Protein AF-A0A1E4CRI1-F1 (afdb_monomer_lite)

Secondary structure (DSSP, 8-state):
-PPP---------TT-B-SSSBBTTSSBPTT----TTS-HHHHHHHHHHHHHT---B----EEE-TT-SSS-EE-SEEEE-SSSTTEEEEEEEE-TTHHHHHTSTT-HHHHHHHHHHTT--EEEEETTEEEEEEEEEEEE--

Foldseek 3Di:
DDDDDDPDPPDQDAQDDPPQQHGPVRHGHPPPPDDPPPPLLVVQQVVVCVVPVFDKAQPWWWWAAPPQLDPTDTARTWTADPPDPQETEGEHEDERCNVVVCPDPPNSNVVRQVVLCVQGWIWTDDPNDIHTYNHYHYHYRD

Radius of gyration: 20.91 Å; chains: 1; bounding box: 72×28×52 Å

pLDDT: mean 85.27, std 17.43, range [38.19, 98.56]

Structure (mmCIF, N/CA/C/O backbone):
data_AF-A0A1E4CRI1-F1
#
_entry.id   AF-A0A1E4CRI1-F1
#
loop_
_atom_site.group_PDB
_atom_site.id
_atom_site.type_symbol
_atom_site.label_atom_id
_atom_site.label_alt_id
_atom_site.label_comp_id
_atom_site.label_asym_id
_atom_site.label_entity_id
_atom_s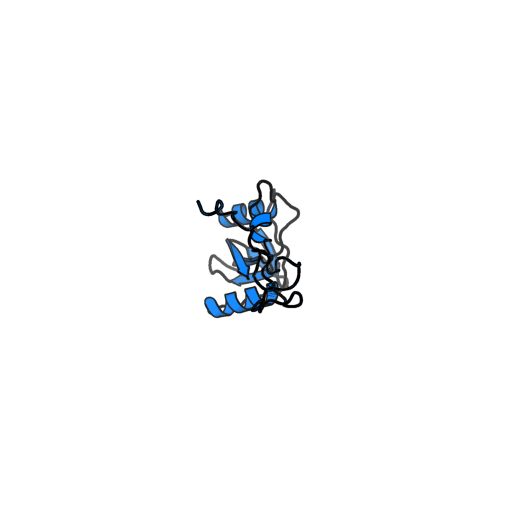ite.label_seq_id
_atom_site.pdbx_PDB_ins_code
_atom_site.Cartn_x
_atom_site.Cartn_y
_atom_site.Cartn_z
_atom_site.occupancy
_atom_site.B_iso_or_equiv
_atom_site.auth_seq_id
_atom_site.auth_comp_id
_atom_site.auth_asym_id
_atom_site.auth_atom_id
_atom_site.pdbx_PDB_model_num
ATOM 1 N N . MET A 1 1 ? 52.768 -3.542 -38.669 1.00 41.81 1 MET A N 1
ATOM 2 C CA . MET A 1 1 ? 52.041 -3.251 -37.418 1.00 41.81 1 MET A CA 1
ATOM 3 C C . MET A 1 1 ? 50.646 -2.775 -37.799 1.00 41.81 1 MET A C 1
ATOM 5 O O . MET A 1 1 ? 50.579 -1.809 -38.551 1.00 41.81 1 ME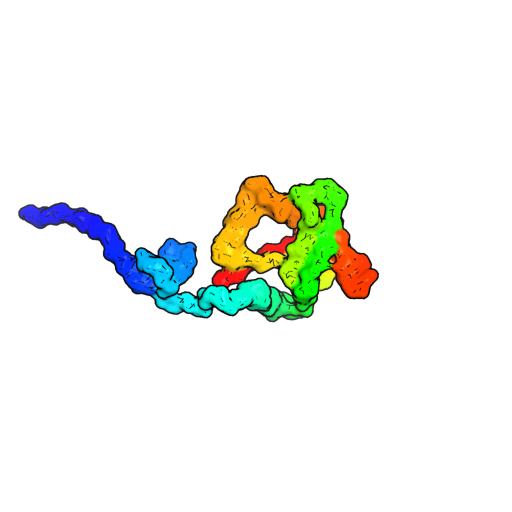T A O 1
ATOM 9 N N . PRO A 1 2 ? 49.569 -3.471 -37.404 1.00 40.41 2 PRO A N 1
ATOM 10 C CA . PRO A 1 2 ? 48.205 -2.955 -37.541 1.00 40.41 2 PRO A CA 1
ATOM 11 C C . PRO A 1 2 ? 47.953 -1.841 -36.499 1.00 40.41 2 PRO A C 1
ATOM 13 O O . PRO A 1 2 ? 48.642 -1.825 -35.475 1.00 40.41 2 PRO A O 1
ATOM 16 N N . PRO A 1 3 ? 47.041 -0.883 -36.751 1.00 44.81 3 PRO A N 1
ATOM 17 C CA . PRO A 1 3 ? 46.736 0.183 -35.797 1.00 44.81 3 PRO A CA 1
ATOM 18 C C . PRO A 1 3 ? 45.956 -0.364 -34.584 1.00 44.81 3 PRO A C 1
ATOM 20 O O . PRO A 1 3 ? 45.333 -1.419 -34.699 1.00 44.81 3 PRO A O 1
ATOM 23 N N . PRO A 1 4 ? 46.001 0.322 -33.425 1.00 47.28 4 PRO A N 1
ATOM 24 C CA . PRO A 1 4 ? 45.361 -0.140 -32.199 1.00 47.28 4 PRO A CA 1
ATOM 25 C C . PRO A 1 4 ? 43.837 -0.064 -32.311 1.00 47.28 4 PRO A C 1
ATOM 27 O O . PRO A 1 4 ? 43.294 0.926 -32.806 1.00 47.28 4 PRO A O 1
ATOM 30 N N . ASP A 1 5 ? 43.176 -1.110 -31.815 1.00 46.62 5 ASP A N 1
ATOM 31 C CA . ASP A 1 5 ? 41.726 -1.237 -31.699 1.00 46.62 5 ASP A CA 1
ATOM 32 C C . ASP A 1 5 ? 41.146 -0.066 -30.896 1.00 46.62 5 ASP A C 1
ATOM 34 O O . ASP A 1 5 ? 41.110 -0.058 -29.664 1.00 46.62 5 ASP A O 1
ATOM 38 N N . GLY A 1 6 ? 40.688 0.956 -31.616 1.00 38.19 6 GLY A N 1
ATOM 39 C CA . GLY A 1 6 ? 39.801 1.964 -31.068 1.00 38.19 6 GLY A CA 1
ATOM 40 C C . GLY A 1 6 ? 38.478 1.288 -30.750 1.00 38.19 6 GLY A C 1
ATOM 41 O O . GLY A 1 6 ? 37.737 0.925 -31.661 1.00 38.19 6 GLY A O 1
ATOM 42 N N . HIS A 1 7 ? 38.186 1.111 -29.463 1.00 42.62 7 HIS A N 1
ATOM 43 C CA . HIS A 1 7 ? 36.845 0.791 -28.998 1.00 42.62 7 HIS A CA 1
ATOM 44 C C . HIS A 1 7 ? 35.913 1.895 -29.507 1.00 42.62 7 HIS A C 1
ATOM 46 O O . HIS A 1 7 ? 35.908 3.015 -28.995 1.00 42.62 7 HIS A O 1
ATOM 52 N N . VAL A 1 8 ? 35.198 1.603 -30.590 1.00 45.00 8 VAL A N 1
ATOM 53 C CA . VAL A 1 8 ? 34.173 2.489 -31.127 1.00 45.00 8 VAL A CA 1
ATOM 54 C C . VAL A 1 8 ? 33.088 2.531 -30.052 1.00 45.00 8 VAL A C 1
ATOM 56 O O . VAL A 1 8 ? 32.575 1.462 -29.713 1.00 45.00 8 VAL A O 1
ATOM 59 N N . PRO A 1 9 ? 32.748 3.691 -29.459 1.00 46.59 9 PRO A N 1
ATOM 60 C CA . PRO A 1 9 ? 31.568 3.754 -28.614 1.00 46.59 9 PRO A CA 1
ATOM 61 C C . PRO A 1 9 ? 30.399 3.297 -29.479 1.00 46.59 9 PRO A C 1
ATOM 63 O O . PRO A 1 9 ? 30.219 3.824 -30.580 1.00 46.59 9 PRO A O 1
ATOM 66 N N . ASP A 1 10 ? 29.687 2.268 -29.015 1.00 51.62 10 ASP A N 1
ATOM 67 C CA . ASP A 1 10 ? 28.550 1.677 -29.713 1.00 51.62 10 ASP A CA 1
ATOM 68 C C . ASP A 1 10 ? 27.688 2.802 -30.290 1.00 51.62 10 ASP A C 1
ATOM 70 O O . ASP A 1 10 ? 27.124 3.618 -29.552 1.00 51.62 10 ASP A O 1
ATOM 74 N N . ALA A 1 11 ? 27.647 2.898 -31.622 1.00 51.28 11 ALA A N 1
ATOM 75 C CA . ALA A 1 11 ? 26.841 3.906 -32.287 1.00 51.28 11 ALA A CA 1
ATOM 76 C C . ALA A 1 11 ? 25.395 3.765 -31.781 1.00 51.28 11 ALA A C 1
ATOM 78 O O . ALA A 1 11 ? 24.938 2.631 -31.613 1.00 51.28 11 ALA A O 1
ATOM 79 N N . PRO A 1 12 ? 24.670 4.873 -31.529 1.00 54.28 12 PRO A N 1
ATOM 80 C CA . PRO A 1 12 ? 23.330 4.828 -30.955 1.00 54.28 12 PRO A CA 1
ATOM 81 C C . PRO A 1 12 ? 22.440 3.904 -31.786 1.00 54.28 12 PRO A C 1
ATOM 83 O O . PRO A 1 12 ? 22.045 4.252 -32.903 1.00 54.28 12 PRO A O 1
ATOM 86 N N . ARG A 1 13 ? 22.181 2.701 -31.254 1.00 58.34 13 ARG A N 1
ATOM 87 C CA . ARG A 1 13 ? 21.393 1.671 -31.929 1.00 58.34 13 ARG A CA 1
ATOM 88 C C . ARG A 1 13 ? 19.930 2.113 -31.868 1.00 58.34 13 ARG A C 1
ATOM 90 O O . ARG A 1 13 ? 19.372 2.185 -30.769 1.00 58.34 13 ARG A O 1
ATOM 97 N N . PRO A 1 14 ? 19.314 2.479 -33.007 1.00 60.97 14 PRO A N 1
ATOM 98 C CA . PRO A 1 14 ? 17.918 2.891 -33.030 1.00 60.97 14 PRO A CA 1
ATOM 99 C C . PRO A 1 14 ? 17.051 1.707 -32.609 1.00 60.97 14 PRO A C 1
ATOM 101 O O . PRO A 1 14 ? 17.294 0.584 -33.049 1.00 60.97 14 PRO A O 1
ATOM 104 N N . GLY A 1 15 ? 16.056 1.953 -31.765 1.00 63.19 15 GLY A N 1
ATOM 105 C CA . GLY A 1 15 ? 15.142 0.910 -31.309 1.00 63.19 15 GLY A CA 1
ATOM 106 C C . GLY A 1 15 ? 15.670 -0.043 -30.227 1.00 63.19 15 GLY A C 1
ATOM 107 O O . GLY A 1 15 ? 14.928 -0.942 -29.853 1.00 63.19 15 GLY A O 1
ATOM 108 N N . VAL A 1 16 ? 16.895 0.121 -29.710 1.00 74.69 16 VAL A N 1
ATOM 109 C CA . VAL A 1 16 ? 17.391 -0.657 -28.556 1.00 74.69 16 VAL A CA 1
ATOM 110 C C . VAL A 1 16 ? 17.131 0.122 -27.276 1.00 74.69 16 VAL A C 1
ATOM 112 O O . VAL A 1 16 ? 17.613 1.247 -27.152 1.00 74.69 16 VAL A O 1
ATOM 115 N N . ASP A 1 17 ? 16.386 -0.477 -26.347 1.00 70.00 17 ASP A N 1
ATOM 116 C CA . ASP A 1 17 ? 16.039 0.131 -25.061 1.00 70.00 17 ASP A CA 1
ATOM 117 C C . ASP A 1 17 ? 17.294 0.453 -24.235 1.00 70.00 17 ASP A C 1
ATOM 119 O O . ASP A 1 17 ? 18.173 -0.390 -24.047 1.00 70.00 17 ASP A O 1
ATOM 123 N N . ARG A 1 18 ? 17.375 1.692 -23.744 1.00 72.12 18 ARG A N 1
ATOM 124 C CA . ARG A 1 18 ? 18.431 2.185 -22.854 1.00 72.12 18 ARG A CA 1
ATOM 125 C C . ARG A 1 18 ? 18.163 1.845 -21.376 1.00 72.12 18 ARG A C 1
ATOM 127 O O . ARG A 1 18 ? 18.955 2.219 -20.516 1.00 72.12 18 ARG A O 1
ATOM 134 N N . GLY A 1 19 ? 17.069 1.148 -21.075 1.00 58.84 19 GLY A N 1
ATOM 135 C CA . GLY A 1 19 ? 16.637 0.787 -19.722 1.00 58.84 19 GLY A CA 1
ATOM 136 C C . GLY A 1 19 ? 15.534 1.689 -19.161 1.00 58.84 19 GLY A C 1
ATOM 137 O O . GLY A 1 19 ? 15.272 1.647 -17.964 1.00 58.84 19 GLY A O 1
ATOM 138 N N . ASP A 1 20 ? 14.909 2.517 -20.002 1.00 61.41 20 ASP A N 1
ATOM 139 C CA . ASP A 1 20 ? 13.789 3.405 -19.651 1.00 61.41 20 ASP A CA 1
ATOM 140 C C . ASP A 1 20 ? 12.612 3.302 -20.643 1.00 61.41 20 ASP A C 1
ATOM 142 O O . ASP A 1 20 ? 11.745 4.179 -20.689 1.00 61.41 20 ASP A O 1
ATOM 146 N N . GLY A 1 21 ? 12.584 2.245 -21.460 1.00 62.19 21 GLY A N 1
ATOM 147 C CA . GLY A 1 21 ? 11.599 2.025 -22.519 1.00 62.19 21 GLY A CA 1
ATOM 148 C C . GLY A 1 21 ? 11.847 2.857 -23.777 1.00 62.19 21 GLY A C 1
ATOM 149 O O . GLY A 1 21 ? 11.057 2.815 -24.730 1.00 62.19 21 GLY A O 1
ATOM 150 N N . ARG A 1 22 ? 12.941 3.627 -23.816 1.00 73.12 22 ARG A N 1
ATOM 151 C CA . ARG A 1 22 ? 13.306 4.472 -24.950 1.00 73.12 22 ARG A CA 1
ATOM 152 C C . ARG A 1 22 ? 14.647 4.066 -25.535 1.00 73.12 22 ARG A C 1
ATOM 154 O O . ARG A 1 22 ? 15.568 3.634 -24.851 1.00 73.12 22 ARG A O 1
ATOM 161 N N . ASP A 1 23 ? 14.758 4.238 -26.843 1.00 77.56 23 ASP A N 1
ATOM 162 C CA . ASP A 1 23 ? 16.013 4.106 -27.545 1.00 77.56 23 ASP A CA 1
ATOM 163 C C . ASP A 1 23 ? 16.957 5.277 -27.257 1.00 77.56 23 ASP A C 1
ATOM 165 O O . ASP A 1 23 ? 16.604 6.313 -26.685 1.00 77.56 23 ASP A O 1
ATOM 169 N N . THR A 1 24 ? 18.191 5.132 -27.724 1.00 73.44 24 THR A N 1
ATOM 170 C CA . THR A 1 24 ? 19.248 6.151 -27.625 1.00 73.44 24 THR A CA 1
ATOM 171 C C . THR A 1 24 ? 18.904 7.496 -28.289 1.00 73.44 24 THR A C 1
ATOM 173 O O . THR A 1 24 ? 19.649 8.462 -28.136 1.00 73.44 24 THR A O 1
ATOM 176 N N . ARG A 1 25 ? 17.776 7.591 -29.010 1.00 70.12 25 ARG A N 1
ATOM 177 C CA . ARG A 1 25 ? 17.247 8.805 -29.651 1.00 70.12 25 ARG A CA 1
ATOM 178 C C . ARG A 1 25 ? 15.995 9.347 -28.948 1.00 70.12 25 ARG A C 1
ATOM 180 O O . ARG A 1 25 ? 15.358 10.258 -29.477 1.00 70.12 25 ARG A O 1
ATOM 187 N N . GLY A 1 26 ? 15.628 8.800 -27.789 1.00 61.94 26 GLY A N 1
ATOM 188 C CA . GLY A 1 26 ? 14.443 9.191 -27.024 1.00 61.94 26 GLY A CA 1
ATOM 189 C C . GLY A 1 26 ? 13.114 8.708 -27.619 1.00 61.94 26 GLY A C 1
ATOM 190 O O . GLY A 1 26 ? 12.046 9.092 -27.129 1.00 61.94 26 GLY A O 1
ATOM 191 N N . ARG A 1 27 ? 13.154 7.881 -28.672 1.00 72.19 27 ARG A N 1
ATOM 192 C CA . ARG A 1 27 ? 11.973 7.242 -29.274 1.00 72.19 27 ARG A CA 1
ATOM 193 C C . ARG A 1 27 ? 11.677 5.940 -28.542 1.00 72.19 27 ARG A C 1
ATOM 195 O O . ARG A 1 27 ? 12.529 5.452 -27.820 1.00 72.19 27 ARG A O 1
ATOM 202 N N . TYR A 1 28 ? 10.497 5.359 -28.722 1.00 68.00 28 TYR A N 1
ATOM 203 C CA . TYR A 1 28 ? 10.228 4.033 -28.159 1.00 68.00 28 TYR A CA 1
ATOM 204 C C . TYR A 1 28 ? 11.124 2.982 -28.806 1.00 68.00 28 TYR A C 1
ATOM 206 O O . TYR A 1 28 ? 11.291 2.975 -30.030 1.00 68.00 28 TYR A O 1
ATOM 214 N N . ALA A 1 29 ? 11.699 2.119 -27.971 1.00 75.25 29 ALA A N 1
ATOM 215 C CA . ALA A 1 29 ? 12.447 0.967 -28.440 1.00 75.25 29 ALA A CA 1
ATOM 216 C C . ALA A 1 29 ? 11.530 0.006 -29.221 1.00 75.25 29 ALA A C 1
ATOM 218 O O . ALA A 1 29 ? 10.321 -0.068 -28.989 1.00 75.25 29 ALA A O 1
ATOM 219 N N . THR A 1 30 ? 12.093 -0.720 -30.181 1.00 64.88 30 THR A N 1
ATOM 220 C CA . THR A 1 30 ? 11.340 -1.662 -31.013 1.00 64.88 30 THR A CA 1
ATOM 221 C C . THR A 1 30 ? 10.881 -2.836 -30.149 1.00 64.88 30 THR A C 1
ATOM 223 O O . THR A 1 30 ? 11.697 -3.434 -29.457 1.00 64.88 30 THR A O 1
ATOM 226 N N . GLY A 1 31 ? 9.590 -3.177 -30.192 1.00 58.69 31 GLY A N 1
ATOM 227 C CA . GLY A 1 31 ? 9.019 -4.240 -29.352 1.00 58.69 31 GLY A CA 1
ATOM 228 C C . GLY A 1 31 ? 8.536 -3.776 -27.974 1.00 58.69 31 GLY A C 1
ATOM 229 O O . GLY A 1 31 ? 8.096 -4.601 -27.186 1.00 58.69 31 GLY A O 1
ATOM 230 N N . GLN A 1 32 ? 8.564 -2.469 -27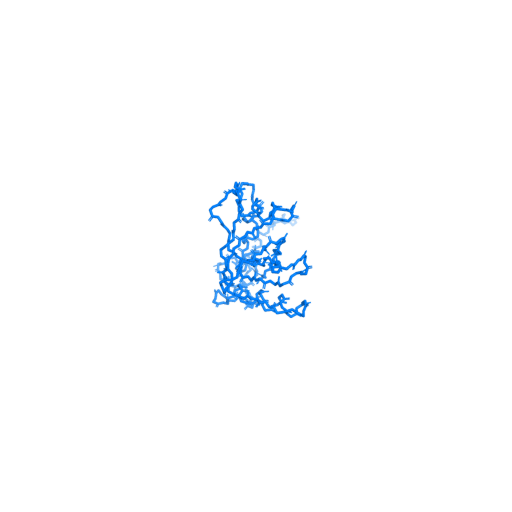.684 1.00 57.06 32 GLN A N 1
ATOM 231 C CA . GLN A 1 32 ? 7.827 -1.912 -26.547 1.00 57.06 32 GLN A CA 1
ATOM 232 C C . GLN A 1 32 ? 6.315 -2.042 -26.797 1.00 57.06 32 GLN A C 1
ATOM 234 O O . GLN A 1 32 ? 5.736 -1.308 -27.602 1.00 57.06 32 GLN A O 1
ATOM 239 N N . GLU A 1 33 ? 5.678 -2.985 -26.106 1.00 53.41 33 GLU A N 1
ATOM 240 C CA . GLU A 1 33 ? 4.220 -3.182 -26.117 1.00 53.41 33 GLU A CA 1
ATOM 241 C C . GLU A 1 33 ? 3.495 -2.099 -25.296 1.00 53.41 33 GLU A C 1
ATOM 243 O O . GLU A 1 33 ? 2.351 -1.733 -25.581 1.00 53.41 33 GLU A O 1
ATOM 248 N N . ASN A 1 34 ? 4.209 -1.495 -24.342 1.00 53.34 34 ASN A N 1
ATOM 249 C CA . ASN A 1 34 ? 3.671 -0.578 -23.347 1.00 53.34 34 ASN A CA 1
ATOM 250 C C . ASN A 1 34 ? 3.713 0.874 -23.813 1.00 53.34 34 ASN A C 1
ATOM 252 O O . ASN A 1 34 ? 4.650 1.636 -23.577 1.00 53.34 34 ASN A O 1
ATOM 256 N N . LYS A 1 35 ? 2.648 1.266 -24.505 1.00 57.22 35 LYS A N 1
ATOM 257 C CA . LYS A 1 35 ? 2.452 2.638 -24.973 1.00 57.22 35 LYS A CA 1
ATOM 258 C C . LYS A 1 35 ? 1.993 3.533 -23.799 1.00 57.22 35 LYS A C 1
ATOM 260 O O . LYS A 1 35 ? 1.263 3.056 -22.940 1.00 57.22 35 LYS A O 1
ATOM 265 N N . PRO A 1 36 ? 2.335 4.836 -23.750 1.00 53.34 36 PRO A N 1
ATOM 266 C CA . PRO A 1 36 ? 2.079 5.717 -22.589 1.00 53.34 36 PRO A CA 1
ATOM 267 C C . PRO A 1 36 ? 0.618 5.916 -22.192 1.00 53.34 36 PRO A C 1
ATOM 269 O O . PRO A 1 36 ? 0.345 6.461 -21.132 1.00 53.34 36 PRO A O 1
ATOM 272 N N . TRP A 1 37 ? -0.307 5.573 -23.084 1.00 55.41 37 TRP A N 1
ATOM 273 C CA . TRP A 1 37 ? -1.744 5.662 -22.844 1.00 55.41 37 TRP A CA 1
ATOM 274 C C . TRP A 1 37 ? -2.330 4.374 -22.260 1.00 55.41 37 TRP A C 1
ATOM 276 O O . TRP A 1 37 ? -3.538 4.309 -22.060 1.00 55.41 37 TRP A O 1
ATOM 286 N N . VAL A 1 38 ? -1.511 3.340 -22.047 1.00 68.12 38 VAL A N 1
ATOM 287 C CA . VAL A 1 38 ? -1.927 2.139 -21.322 1.00 68.12 38 VAL A CA 1
ATOM 288 C C . VAL A 1 38 ? -2.049 2.508 -19.851 1.00 68.12 38 VAL A C 1
ATOM 290 O O . VAL A 1 38 ? -1.080 2.958 -19.239 1.00 68.12 38 VAL A O 1
ATOM 293 N N . ASP A 1 39 ? -3.242 2.314 -19.302 1.00 83.88 39 ASP A N 1
ATOM 294 C CA . ASP A 1 39 ? -3.493 2.460 -17.877 1.00 83.88 39 ASP A CA 1
ATOM 295 C C . ASP A 1 39 ? -2.803 1.311 -17.130 1.00 83.88 39 ASP A C 1
ATOM 297 O O . ASP A 1 39 ? -3.281 0.176 -17.089 1.00 83.88 39 ASP A O 1
ATOM 301 N N . LYS A 1 40 ? -1.608 1.603 -16.609 1.00 88.06 40 LYS A N 1
ATOM 302 C CA . LYS A 1 40 ? -0.780 0.624 -15.903 1.00 88.06 40 LYS A CA 1
ATOM 303 C C . LYS A 1 40 ? -1.399 0.187 -14.585 1.00 88.06 40 LYS A C 1
ATOM 305 O O . LYS A 1 40 ? -1.173 -0.950 -14.189 1.00 88.06 40 LYS A O 1
ATOM 310 N N . GLU A 1 41 ? -2.178 1.056 -13.949 1.00 89.88 41 GLU A N 1
ATOM 311 C CA . GLU A 1 41 ? -2.905 0.740 -12.723 1.00 89.88 41 GLU A CA 1
ATOM 312 C C . GLU A 1 41 ? -3.950 -0.336 -13.024 1.00 89.88 41 GLU A C 1
ATOM 314 O O . GLU A 1 41 ? -3.881 -1.436 -12.480 1.00 89.88 41 GLU A O 1
ATOM 319 N N . GLN A 1 42 ? -4.838 -0.080 -13.990 1.00 90.31 42 GLN A N 1
ATOM 320 C CA . GLN A 1 42 ? -5.873 -1.040 -14.374 1.00 90.31 42 GLN A CA 1
ATOM 321 C C . GLN A 1 42 ? -5.289 -2.372 -14.863 1.00 90.31 42 GLN A C 1
ATOM 323 O O . GLN A 1 42 ? -5.784 -3.433 -14.485 1.00 90.31 42 GLN A O 1
ATOM 328 N N . LEU A 1 43 ? -4.235 -2.327 -15.684 1.00 92.31 43 LEU A N 1
ATOM 329 C CA . LEU A 1 43 ? -3.574 -3.532 -16.181 1.00 92.31 43 LEU A CA 1
ATOM 330 C C . LEU A 1 43 ? -2.957 -4.352 -15.038 1.00 92.31 43 LEU A C 1
ATOM 332 O O . LEU A 1 43 ? -3.188 -5.555 -14.957 1.00 92.31 43 LEU A O 1
ATOM 336 N N . GLY A 1 44 ? -2.227 -3.701 -14.130 1.00 93.81 44 GLY A N 1
ATOM 337 C CA . GLY A 1 44 ? -1.592 -4.371 -12.997 1.00 93.81 44 GLY A CA 1
ATOM 338 C C . GLY A 1 44 ? -2.600 -4.986 -12.026 1.00 93.81 44 GLY A C 1
ATOM 339 O O . GLY A 1 44 ? -2.372 -6.088 -11.526 1.00 93.81 44 GLY A O 1
ATOM 340 N N . LEU A 1 45 ? -3.736 -4.319 -11.794 1.00 95.06 45 LEU A N 1
ATOM 341 C CA . LEU A 1 45 ? -4.830 -4.868 -10.987 1.00 95.06 45 LEU A CA 1
ATOM 342 C C . LEU A 1 45 ? -5.504 -6.061 -11.677 1.00 95.06 45 LEU A C 1
ATOM 344 O O . LEU A 1 45 ? -5.779 -7.058 -11.013 1.00 95.06 45 LEU A O 1
ATOM 348 N N . ALA A 1 46 ? -5.727 -5.994 -12.994 1.00 94.44 46 ALA A N 1
ATOM 349 C CA . ALA A 1 46 ? -6.292 -7.103 -13.762 1.00 94.44 46 ALA A CA 1
ATOM 350 C C . ALA A 1 46 ? -5.372 -8.332 -13.745 1.00 94.44 46 ALA A C 1
ATOM 352 O O . ALA A 1 46 ? -5.833 -9.432 -13.450 1.00 94.44 46 ALA A O 1
ATOM 353 N N . HIS A 1 47 ? -4.069 -8.142 -13.969 1.00 95.31 47 HIS A N 1
ATOM 354 C CA . HIS A 1 47 ? -3.100 -9.230 -13.857 1.00 95.31 47 HIS A CA 1
ATOM 355 C C . HIS A 1 47 ? -3.035 -9.791 -12.430 1.00 95.31 47 HIS A C 1
ATOM 357 O O . HIS A 1 47 ? -2.932 -10.998 -12.250 1.00 95.31 47 HIS A O 1
ATOM 363 N N . TYR A 1 48 ? -3.119 -8.946 -11.394 1.00 96.12 48 TYR A N 1
ATOM 364 C CA . TYR A 1 48 ? -3.167 -9.430 -10.012 1.00 96.12 48 TYR A CA 1
ATOM 365 C C . TYR A 1 48 ? -4.404 -10.285 -9.733 1.00 96.12 48 TYR A C 1
ATOM 367 O O . TYR A 1 48 ? -4.270 -11.340 -9.112 1.00 96.12 48 TYR A O 1
ATOM 375 N N . ALA A 1 49 ? -5.574 -9.851 -10.202 1.00 96.25 49 ALA A N 1
ATOM 376 C CA . ALA A 1 49 ? -6.814 -10.606 -10.079 1.00 96.25 49 ALA A CA 1
ATOM 377 C C . ALA A 1 49 ? -6.710 -11.978 -10.766 1.00 96.25 49 ALA A C 1
ATOM 379 O O . ALA A 1 49 ? -7.046 -12.989 -10.156 1.00 96.25 49 ALA A O 1
ATOM 380 N N . GLU A 1 50 ? -6.187 -12.018 -11.997 1.00 96.94 50 GLU A N 1
ATOM 381 C CA . GLU A 1 50 ? -6.006 -13.253 -12.771 1.00 96.94 50 GLU A CA 1
ATOM 382 C C . GLU A 1 50 ? -4.988 -14.203 -12.126 1.00 96.94 50 GLU A C 1
ATOM 384 O O . GLU A 1 50 ? -5.287 -15.377 -11.921 1.00 96.94 50 GLU A O 1
ATOM 389 N N . ASP A 1 51 ? -3.813 -13.697 -11.742 1.00 96.69 51 ASP A N 1
ATOM 390 C CA . ASP A 1 51 ? -2.734 -14.513 -11.170 1.00 96.69 51 ASP A CA 1
ATOM 391 C C . ASP A 1 51 ? -3.116 -15.170 -9.835 1.00 96.69 51 ASP A C 1
ATOM 393 O O . ASP A 1 51 ? -2.563 -16.211 -9.476 1.00 96.69 51 ASP A O 1
ATOM 397 N N . ASN A 1 52 ? -4.016 -14.539 -9.072 1.00 96.19 52 ASN A N 1
ATOM 398 C CA . ASN A 1 52 ? -4.389 -14.977 -7.726 1.00 96.19 52 ASN A CA 1
ATOM 399 C C . ASN A 1 52 ? -5.812 -15.551 -7.643 1.00 96.19 52 ASN A C 1
ATOM 401 O O . ASN A 1 52 ? -6.184 -16.022 -6.571 1.00 96.19 52 ASN A O 1
ATOM 405 N N . ASP A 1 53 ? -6.582 -15.538 -8.738 1.00 96.94 53 ASP A N 1
ATOM 406 C CA . ASP A 1 53 ? -7.996 -15.949 -8.792 1.00 96.94 53 ASP A CA 1
ATOM 407 C C . ASP A 1 53 ? -8.854 -15.239 -7.724 1.00 96.94 53 ASP A C 1
ATOM 409 O O . ASP A 1 53 ? -9.578 -15.852 -6.938 1.00 96.94 53 ASP A O 1
ATOM 413 N N . VAL A 1 54 ? -8.719 -13.909 -7.655 1.00 96.94 54 VAL A N 1
ATOM 414 C CA . VAL A 1 54 ? -9.387 -13.053 -6.660 1.00 96.94 54 VAL A CA 1
ATOM 415 C C . VAL A 1 54 ? -10.135 -11.902 -7.313 1.00 96.94 54 VAL A C 1
ATOM 417 O O . VAL A 1 54 ? -9.746 -11.380 -8.356 1.00 96.94 54 VAL A O 1
ATOM 420 N N . GLU A 1 55 ? -11.189 -11.445 -6.644 1.00 95.88 55 GLU A N 1
ATOM 421 C CA . GLU A 1 55 ? -11.867 -10.205 -7.000 1.00 95.88 55 GLU A CA 1
ATOM 422 C C . GLU A 1 55 ? -11.145 -9.006 -6.372 1.00 95.88 55 GLU A C 1
ATOM 424 O O . GLU A 1 55 ? -10.873 -8.982 -5.169 1.00 95.88 55 GLU A O 1
ATOM 429 N N . VAL A 1 56 ? -10.838 -8.003 -7.195 1.00 96.38 56 VAL A N 1
ATOM 430 C CA . VAL A 1 56 ? -10.176 -6.769 -6.764 1.00 96.38 56 VAL A CA 1
ATOM 431 C C . VAL A 1 56 ? -11.172 -5.616 -6.801 1.00 96.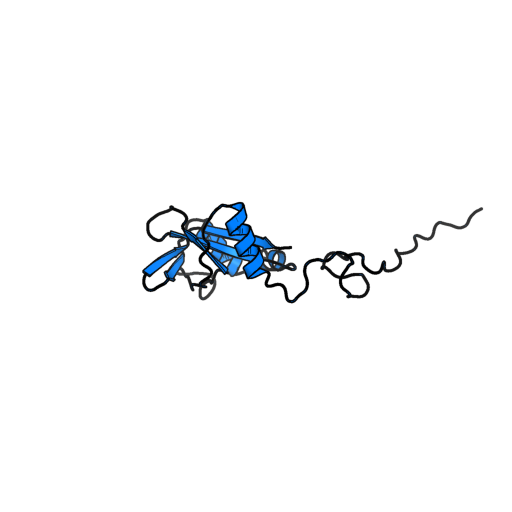38 56 VAL A C 1
ATOM 433 O O . VAL A 1 56 ? -11.697 -5.260 -7.856 1.00 96.38 56 VAL A O 1
ATOM 436 N N . THR A 1 57 ? -11.377 -4.973 -5.655 1.00 94.50 57 THR A N 1
ATOM 437 C CA . THR A 1 57 ? -12.135 -3.726 -5.557 1.00 94.50 57 THR A CA 1
ATOM 438 C C . THR A 1 57 ? -11.251 -2.565 -6.002 1.00 94.50 57 THR A C 1
ATOM 440 O O . THR A 1 57 ? -10.276 -2.237 -5.332 1.00 94.50 57 THR A O 1
ATOM 443 N N . THR A 1 58 ? -11.607 -1.903 -7.104 1.00 92.94 58 THR A N 1
ATOM 444 C CA . THR A 1 58 ? -10.849 -0.763 -7.667 1.00 92.94 58 THR A CA 1
ATOM 445 C C . THR A 1 58 ? -11.311 0.600 -7.132 1.00 92.94 58 THR A C 1
ATOM 447 O O . THR A 1 58 ? -10.871 1.652 -7.593 1.00 92.94 58 THR A O 1
ATOM 450 N N . THR A 1 59 ? -12.253 0.617 -6.185 1.00 87.88 59 THR A N 1
ATOM 451 C CA . THR A 1 59 ? -12.680 1.847 -5.510 1.00 87.88 59 THR A CA 1
ATOM 452 C C . THR A 1 59 ? -11.561 2.327 -4.593 1.00 87.88 59 THR A C 1
ATOM 454 O O . THR A 1 59 ? -11.281 1.712 -3.566 1.00 87.88 59 THR A O 1
ATOM 457 N N . GLN A 1 60 ? -10.943 3.459 -4.932 1.00 84.19 60 GLN A N 1
ATOM 458 C CA . GLN A 1 60 ? -9.871 4.032 -4.122 1.00 84.19 60 GLN A CA 1
ATOM 459 C C . GLN A 1 60 ? -10.404 4.562 -2.781 1.00 84.19 60 GLN A C 1
ATOM 461 O O . GLN A 1 60 ? -11.046 5.616 -2.710 1.00 84.19 60 GLN A O 1
ATOM 466 N N . VAL A 1 61 ? -10.080 3.859 -1.697 1.00 89.19 61 VAL A N 1
ATOM 467 C CA . VAL A 1 61 ? -10.424 4.252 -0.324 1.00 89.19 61 VAL A CA 1
ATOM 468 C C . VAL A 1 61 ? -9.248 4.964 0.332 1.00 89.19 61 VAL A C 1
ATOM 470 O O . VAL A 1 61 ? -8.095 4.555 0.215 1.00 89.19 61 VAL A O 1
ATOM 473 N N . ARG A 1 62 ? -9.545 6.046 1.057 1.00 95.69 62 ARG A N 1
ATOM 474 C CA . ARG A 1 62 ? -8.570 6.720 1.918 1.00 95.69 62 ARG A CA 1
ATOM 475 C C . ARG A 1 62 ? -8.501 5.992 3.262 1.00 95.69 62 ARG A C 1
ATOM 477 O O . ARG A 1 62 ? -9.514 5.920 3.953 1.00 95.69 62 ARG A O 1
ATOM 484 N N . VAL A 1 63 ? -7.315 5.520 3.635 1.00 98.00 63 VAL A N 1
ATOM 485 C CA . VAL A 1 63 ? -7.062 4.815 4.898 1.00 98.00 63 VAL A CA 1
ATOM 486 C C . VAL A 1 63 ? -5.937 5.461 5.697 1.00 98.00 63 VAL A C 1
ATOM 488 O O . VAL A 1 63 ? -4.980 5.977 5.122 1.00 98.00 63 VAL A O 1
ATOM 491 N N . ASP A 1 64 ? -6.031 5.441 7.022 1.00 98.44 64 ASP A N 1
ATOM 492 C CA . ASP A 1 64 ? -5.043 6.075 7.898 1.00 98.44 64 ASP A CA 1
ATOM 493 C C . ASP A 1 64 ? -4.892 5.359 9.245 1.00 98.44 64 ASP A C 1
ATOM 495 O O . ASP A 1 64 ? -5.737 4.557 9.644 1.00 98.44 64 ASP A O 1
ATOM 499 N N . TYR A 1 65 ? -3.831 5.678 9.978 1.00 98.12 65 TYR A N 1
ATOM 500 C CA . TYR A 1 65 ? -3.655 5.254 11.364 1.00 98.12 65 TYR A CA 1
ATOM 501 C C . TYR A 1 65 ? -3.022 6.375 12.208 1.00 98.12 65 TYR A C 1
ATOM 503 O O . TYR A 1 65 ? -2.334 7.247 11.676 1.00 98.12 65 TYR A O 1
ATOM 511 N N . PRO A 1 66 ? -3.238 6.391 13.538 1.00 97.12 66 PRO A N 1
ATOM 512 C CA . PRO A 1 66 ? -2.690 7.436 14.399 1.00 97.12 66 PRO A CA 1
ATOM 513 C C . PRO A 1 66 ? -1.161 7.529 14.323 1.00 97.12 66 PRO A C 1
ATOM 515 O O . PRO A 1 66 ? -0.462 6.540 14.527 1.00 97.12 66 PRO A O 1
ATOM 518 N N . GLY A 1 67 ? -0.642 8.734 14.077 1.00 96.12 67 GLY A N 1
ATOM 519 C CA . GLY A 1 67 ? 0.802 8.980 13.989 1.00 96.12 67 GLY A CA 1
ATOM 520 C C . GLY A 1 67 ? 1.442 8.537 12.671 1.00 96.12 67 GLY A C 1
ATOM 521 O O . GLY A 1 67 ? 2.665 8.417 12.608 1.00 96.12 67 GLY A O 1
ATOM 522 N N . SER A 1 68 ? 0.643 8.286 11.631 1.00 96.56 68 SER A N 1
ATOM 523 C CA . SER A 1 68 ? 1.146 7.973 10.297 1.00 96.56 68 SER A CA 1
ATOM 524 C C . SER A 1 68 ? 2.075 9.074 9.747 1.00 96.56 68 SER A C 1
ATOM 526 O O . SER A 1 68 ? 1.923 10.259 10.059 1.00 96.56 68 SER A O 1
ATOM 528 N N . PRO A 1 69 ? 3.073 8.711 8.917 1.00 95.75 69 PRO A N 1
ATOM 529 C CA . PRO A 1 69 ? 4.083 9.646 8.405 1.00 95.75 69 PRO A CA 1
ATOM 530 C C . PRO A 1 69 ? 3.544 10.599 7.324 1.00 95.75 69 PRO A C 1
ATOM 532 O O . PRO A 1 69 ? 4.272 11.455 6.823 1.00 95.75 69 PRO A O 1
ATOM 535 N N . GLN A 1 70 ? 2.286 10.434 6.921 1.00 92.88 70 GLN A N 1
ATOM 536 C CA . GLN A 1 70 ? 1.618 11.229 5.898 1.00 92.88 70 GLN A CA 1
ATOM 537 C C . GLN A 1 70 ? 0.130 11.341 6.208 1.00 92.88 70 GLN A C 1
ATOM 539 O O . GLN A 1 70 ? -0.418 10.541 6.951 1.00 92.88 70 GLN A O 1
ATOM 544 N N . ASN A 1 71 ? -0.544 12.305 5.585 1.00 89.75 71 ASN A N 1
ATOM 545 C CA . ASN A 1 71 ? -1.975 12.506 5.766 1.00 89.75 71 ASN A CA 1
ATOM 546 C C . ASN A 1 71 ? -2.783 11.464 4.961 1.00 89.75 71 ASN A C 1
ATOM 548 O O . ASN A 1 71 ? -3.381 11.819 3.940 1.00 89.75 71 ASN A O 1
ATOM 552 N N . ALA A 1 72 ? -2.809 10.221 5.456 1.00 94.12 72 ALA A N 1
ATOM 553 C CA . ALA A 1 72 ? -3.428 9.009 4.907 1.00 94.12 72 ALA A CA 1
ATOM 554 C C . ALA A 1 72 ? -2.840 8.456 3.597 1.00 94.12 72 ALA A C 1
ATOM 556 O O . ALA A 1 72 ? -2.095 9.121 2.875 1.00 94.12 72 ALA A O 1
ATOM 557 N N . ARG A 1 73 ? -3.251 7.226 3.278 1.00 97.12 73 ARG A N 1
ATOM 558 C CA . ARG A 1 73 ? -2.909 6.472 2.073 1.00 97.12 73 ARG A CA 1
ATOM 559 C C . ARG A 1 73 ? -4.157 6.174 1.243 1.00 97.12 73 ARG A C 1
ATOM 561 O O . ARG A 1 73 ? -5.259 6.074 1.773 1.00 97.12 73 ARG A O 1
ATOM 568 N N . LYS A 1 74 ? -3.975 6.060 -0.069 1.00 96.69 74 LYS A N 1
ATOM 569 C CA . LYS A 1 74 ? -4.928 5.452 -1.002 1.00 96.69 74 LYS A CA 1
ATOM 570 C C . LYS A 1 74 ? -4.188 4.348 -1.739 1.00 96.69 74 LYS A C 1
ATOM 572 O O . LYS A 1 74 ? -3.013 4.556 -2.050 1.00 96.69 74 LYS A O 1
ATOM 577 N N . TYR A 1 75 ? -4.868 3.237 -1.959 1.00 96.44 75 TYR A N 1
ATOM 578 C CA . TYR A 1 75 ? -4.378 2.106 -2.737 1.00 96.44 75 TYR A CA 1
ATOM 579 C C . TYR A 1 75 ? -5.146 2.034 -4.051 1.00 96.44 75 TYR A C 1
ATOM 581 O O . TYR A 1 75 ? -6.296 2.478 -4.112 1.00 96.44 75 TYR A O 1
ATOM 589 N N . ASP A 1 76 ? -4.499 1.482 -5.069 1.00 95.88 76 ASP A N 1
ATOM 590 C CA . ASP A 1 76 ? -5.056 1.319 -6.411 1.00 95.88 76 ASP A CA 1
ATOM 591 C C . ASP A 1 76 ? -6.161 0.254 -6.412 1.00 95.88 76 ASP A C 1
ATOM 593 O O . ASP A 1 76 ? -7.199 0.407 -7.056 1.00 95.88 76 ASP A O 1
ATOM 597 N N . GLY A 1 77 ? -5.971 -0.803 -5.616 1.00 96.75 77 GLY A N 1
ATOM 598 C CA . GLY A 1 77 ? -6.970 -1.844 -5.395 1.00 96.75 77 GLY A CA 1
ATOM 599 C C . GLY A 1 77 ? -7.015 -2.338 -3.954 1.00 96.75 77 GLY A C 1
ATOM 600 O O . GLY A 1 77 ? -6.091 -2.127 -3.167 1.00 96.75 77 GLY A O 1
ATOM 601 N N . LEU A 1 78 ? -8.105 -3.017 -3.613 1.00 98.00 78 LEU A N 1
ATOM 602 C CA . LEU A 1 78 ? -8.303 -3.705 -2.341 1.00 98.00 78 LEU A CA 1
ATOM 603 C C . LEU A 1 78 ? -8.757 -5.141 -2.607 1.00 98.00 78 LEU A C 1
ATOM 605 O O . LEU A 1 78 ? -9.613 -5.366 -3.462 1.00 98.00 78 LEU A O 1
ATOM 609 N N . VAL A 1 79 ? -8.238 -6.098 -1.842 1.00 97.94 79 VAL A N 1
ATOM 610 C CA . VAL A 1 79 ? -8.695 -7.497 -1.869 1.00 97.94 79 VAL A CA 1
ATOM 611 C C . VAL A 1 79 ? -8.960 -7.980 -0.450 1.00 97.94 79 VAL A C 1
ATOM 613 O O . VAL A 1 79 ? -8.187 -7.686 0.458 1.00 97.94 79 VAL A O 1
ATOM 616 N N . VAL A 1 80 ? -10.068 -8.688 -0.230 1.00 97.19 80 VAL A N 1
ATOM 617 C CA . VAL A 1 80 ? -10.394 -9.257 1.088 1.00 97.19 80 VAL A CA 1
ATOM 618 C C . VAL A 1 80 ? -9.366 -10.325 1.441 1.00 97.19 80 VAL A C 1
ATOM 620 O O . VAL A 1 80 ? -9.058 -11.184 0.619 1.00 97.19 80 VAL A O 1
ATOM 623 N N . ASN A 1 81 ? -8.843 -10.285 2.665 1.00 95.25 81 ASN A N 1
ATOM 624 C CA . ASN A 1 81 ? -7.633 -11.034 2.997 1.00 95.25 81 ASN A CA 1
ATOM 625 C C . ASN A 1 81 ? -7.778 -12.055 4.141 1.00 95.25 81 ASN A C 1
ATOM 627 O O . ASN A 1 81 ? -6.820 -12.759 4.458 1.00 95.25 81 ASN A O 1
ATOM 631 N N . GLY A 1 82 ? -8.965 -12.141 4.749 1.00 94.62 82 GLY A N 1
ATOM 632 C CA . GLY A 1 82 ? -9.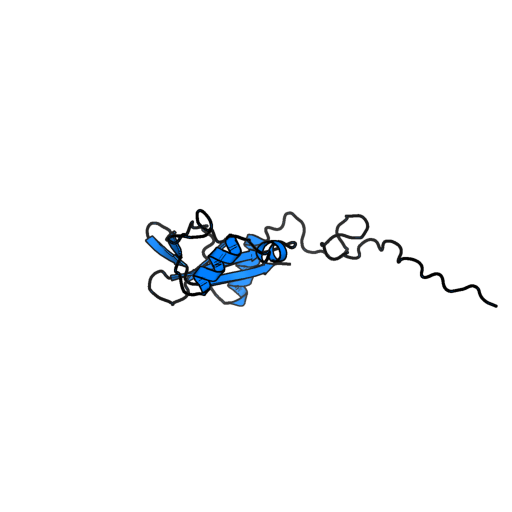313 -13.153 5.751 1.00 94.62 82 GLY A CA 1
ATOM 633 C C . GLY A 1 82 ? -8.670 -12.989 7.134 1.00 94.62 82 GLY A C 1
ATOM 634 O O . GLY A 1 82 ? -8.908 -13.832 7.997 1.00 94.62 82 GLY A O 1
ATOM 635 N N . ASP A 1 83 ? -7.900 -11.924 7.377 1.00 94.81 83 ASP A N 1
ATOM 636 C CA . ASP A 1 83 ? -7.270 -11.650 8.681 1.00 94.81 83 ASP A CA 1
ATOM 637 C C . ASP A 1 83 ? -8.290 -11.326 9.789 1.00 94.81 83 ASP A C 1
ATOM 639 O O . ASP A 1 83 ? -7.977 -11.386 10.980 1.00 94.81 83 ASP A O 1
ATOM 643 N N . GLY A 1 84 ? -9.515 -10.976 9.406 1.00 94.38 84 GLY A N 1
ATOM 644 C CA . GLY A 1 84 ? -10.621 -10.681 10.296 1.00 94.38 84 GLY A CA 1
ATOM 645 C C . GLY A 1 84 ? -11.851 -10.210 9.528 1.00 94.38 84 GLY A C 1
ATOM 646 O O . GLY A 1 84 ? -11.949 -10.331 8.307 1.00 94.38 84 GLY A O 1
ATOM 647 N N . GLU A 1 85 ? -12.816 -9.664 10.258 1.00 95.19 85 GLU A N 1
ATOM 648 C CA . GLU A 1 85 ? -13.984 -9.035 9.649 1.00 95.19 85 GLU A CA 1
ATOM 649 C C . GLU A 1 85 ? -13.579 -7.720 8.963 1.00 95.19 85 GLU A C 1
ATOM 651 O O . GLU A 1 85 ? -12.879 -6.898 9.554 1.00 95.19 85 GLU A O 1
ATOM 656 N N . ASN A 1 86 ? -14.019 -7.523 7.715 1.00 95.56 86 ASN A N 1
ATOM 657 C CA . ASN A 1 86 ? -13.742 -6.328 6.905 1.00 95.56 86 ASN A CA 1
ATOM 658 C C . ASN A 1 86 ? -12.244 -5.981 6.773 1.00 95.56 86 ASN A C 1
ATOM 660 O O . ASN A 1 86 ? -11.875 -4.802 6.731 1.00 95.56 86 ASN A O 1
ATOM 664 N N . THR A 1 87 ? -11.379 -6.998 6.700 1.00 98.12 87 THR A N 1
ATOM 665 C CA . THR A 1 87 ? -9.937 -6.830 6.488 1.00 98.12 87 THR A CA 1
ATOM 666 C C . THR A 1 87 ? -9.543 -7.023 5.025 1.00 98.12 87 THR A C 1
ATOM 668 O O . THR A 1 87 ? -10.032 -7.921 4.333 1.00 98.12 87 THR A O 1
ATOM 671 N N . TYR A 1 88 ? -8.631 -6.173 4.563 1.00 98.50 88 TYR A N 1
ATOM 672 C CA . TYR A 1 88 ? -8.193 -6.095 3.178 1.00 98.50 88 TYR A CA 1
ATOM 673 C C . TYR A 1 88 ? -6.667 -6.020 3.078 1.00 98.50 88 TYR A C 1
ATOM 675 O O . TYR A 1 88 ? -5.996 -5.432 3.932 1.00 98.50 88 TYR A O 1
ATOM 683 N N . ASP A 1 89 ? -6.134 -6.555 1.985 1.00 98.50 89 ASP A N 1
ATOM 684 C CA . ASP A 1 89 ? -4.819 -6.189 1.477 1.00 98.50 89 ASP A CA 1
ATOM 685 C C . ASP A 1 89 ? -4.980 -4.973 0.553 1.00 98.50 89 ASP A C 1
ATOM 687 O O . ASP A 1 89 ? -5.851 -4.950 -0.321 1.00 98.50 89 ASP A O 1
ATOM 691 N N . GLY A 1 90 ? -4.149 -3.950 0.754 1.00 98.00 90 GLY A N 1
ATOM 692 C CA . GLY A 1 90 ? -4.037 -2.808 -0.150 1.00 98.00 90 GLY A CA 1
ATOM 693 C C . GLY A 1 90 ? -3.064 -3.114 -1.280 1.00 98.00 90 GLY A C 1
ATOM 694 O O . GLY A 1 90 ? -1.926 -3.488 -1.016 1.00 98.00 90 GLY A O 1
ATOM 695 N N . ILE A 1 91 ? -3.485 -2.952 -2.530 1.00 98.00 91 ILE A N 1
ATOM 696 C CA . ILE A 1 91 ? -2.659 -3.200 -3.715 1.00 98.00 91 ILE A CA 1
ATOM 697 C C . ILE A 1 91 ? -2.198 -1.860 -4.282 1.00 98.00 91 ILE A C 1
ATOM 699 O O . ILE A 1 91 ? -3.011 -0.977 -4.550 1.00 98.00 91 ILE A O 1
ATOM 703 N N . GLU A 1 92 ? -0.893 -1.720 -4.486 1.00 97.06 92 GLU A N 1
ATOM 704 C CA . GLU A 1 92 ? -0.286 -0.568 -5.146 1.00 97.06 92 GLU A CA 1
ATOM 705 C C . GLU A 1 92 ? 0.536 -1.030 -6.350 1.00 97.06 92 GLU A C 1
ATOM 707 O O . GLU A 1 92 ? 1.504 -1.789 -6.217 1.00 97.06 92 GLU A O 1
ATOM 712 N N . ILE A 1 93 ? 0.184 -0.516 -7.521 1.00 95.75 93 ILE A N 1
ATOM 713 C CA . ILE A 1 93 ? 0.864 -0.756 -8.779 1.00 95.75 93 ILE A CA 1
ATOM 714 C C . ILE A 1 93 ? 1.957 0.294 -8.983 1.00 95.75 93 ILE A C 1
ATOM 716 O O . ILE A 1 93 ? 1.751 1.505 -8.900 1.00 95.75 93 ILE A O 1
ATOM 720 N N . LYS A 1 94 ? 3.168 -0.165 -9.293 1.00 92.62 94 LYS A N 1
ATOM 721 C CA . LYS A 1 94 ? 4.306 0.688 -9.647 1.00 92.62 94 LYS A CA 1
ATOM 722 C C . LYS A 1 94 ? 4.751 0.371 -11.070 1.00 92.62 94 LYS A C 1
ATOM 724 O O . LYS A 1 94 ? 4.947 -0.783 -11.411 1.00 92.62 94 LYS A O 1
ATOM 729 N N . SER A 1 95 ? 4.965 1.397 -11.887 1.00 89.94 95 SER A N 1
ATOM 730 C CA . SER A 1 95 ? 5.487 1.257 -13.254 1.00 89.94 95 SER A CA 1
ATOM 731 C C . SER A 1 95 ? 6.547 2.320 -13.550 1.00 89.94 95 SER A C 1
ATOM 733 O O . SER A 1 95 ? 6.689 3.297 -12.807 1.00 89.94 95 SER A O 1
ATOM 735 N N . GLY A 1 96 ? 7.337 2.137 -14.612 1.00 81.31 96 GLY A N 1
ATOM 736 C CA . GLY A 1 96 ? 8.232 3.181 -15.137 1.00 81.31 96 GLY A CA 1
ATOM 737 C C . GLY A 1 96 ? 9.216 3.770 -14.113 1.00 81.31 96 GLY A C 1
ATOM 738 O O . GLY A 1 96 ? 9.430 4.984 -14.075 1.00 81.31 96 GLY A O 1
ATOM 739 N N . GLY A 1 97 ? 9.772 2.936 -13.227 1.00 84.12 97 GLY A N 1
ATOM 740 C CA . GLY A 1 97 ? 10.705 3.357 -12.173 1.00 84.12 97 GLY A CA 1
ATOM 741 C C . GLY A 1 97 ? 10.048 3.975 -10.930 1.00 84.12 97 GLY A C 1
ATOM 742 O O . GLY A 1 97 ? 10.750 4.446 -10.030 1.00 84.12 97 GLY A O 1
ATOM 743 N N . ALA A 1 98 ? 8.714 3.969 -10.832 1.00 87.88 98 ALA A N 1
ATOM 744 C CA . ALA A 1 98 ? 7.999 4.403 -9.632 1.00 87.88 98 ALA A CA 1
ATOM 745 C C . ALA A 1 98 ? 8.364 3.561 -8.398 1.00 87.88 98 ALA A C 1
ATOM 747 O O . ALA A 1 98 ? 8.399 4.102 -7.292 1.00 87.88 98 ALA A O 1
ATOM 748 N N . LEU A 1 99 ? 8.713 2.281 -8.583 1.00 92.38 99 LEU A N 1
ATOM 749 C CA . LEU A 1 99 ? 9.174 1.412 -7.501 1.00 92.38 99 LEU A CA 1
ATOM 750 C C . LEU A 1 99 ? 10.470 1.940 -6.870 1.00 92.38 99 LEU A C 1
ATOM 752 O O . LEU A 1 99 ? 10.564 2.066 -5.652 1.00 92.38 99 LEU A O 1
ATOM 756 N N . ALA A 1 100 ? 11.441 2.348 -7.689 1.00 91.38 100 ALA A N 1
ATOM 757 C CA . ALA A 1 100 ? 12.699 2.898 -7.190 1.00 91.38 100 ALA A CA 1
ATOM 758 C C . ALA A 1 100 ? 12.480 4.166 -6.349 1.00 91.38 100 ALA A C 1
ATOM 760 O O . ALA A 1 100 ? 13.118 4.322 -5.314 1.00 91.38 100 ALA A O 1
ATOM 761 N N . LYS A 1 101 ? 11.553 5.049 -6.756 1.00 92.62 101 LYS A N 1
ATOM 762 C CA . LYS A 1 101 ? 11.172 6.253 -5.988 1.00 92.62 101 LYS A CA 1
ATOM 763 C C . LYS A 1 101 ? 10.441 5.910 -4.691 1.00 92.62 101 LYS A C 1
ATOM 765 O O . LYS A 1 101 ? 10.649 6.570 -3.675 1.00 92.62 101 LYS A O 1
ATOM 770 N N . TYR A 1 102 ? 9.578 4.898 -4.735 1.00 95.50 102 TYR A N 1
ATOM 771 C CA . TYR A 1 102 ? 8.872 4.388 -3.565 1.00 95.50 102 TYR A CA 1
ATOM 772 C C . TYR A 1 102 ? 9.856 3.875 -2.505 1.00 95.50 102 TYR A C 1
ATOM 774 O O . TYR A 1 102 ? 9.743 4.247 -1.346 1.00 95.50 102 TYR A O 1
ATOM 782 N N . LEU A 1 103 ? 10.890 3.136 -2.911 1.00 94.94 103 LEU A N 1
ATOM 783 C CA . LEU A 1 103 ? 11.900 2.572 -2.009 1.00 94.94 103 LEU A CA 1
ATOM 784 C C . LEU A 1 103 ? 12.950 3.582 -1.502 1.00 94.94 103 LEU A C 1
ATOM 786 O O . LEU A 1 103 ? 13.863 3.200 -0.767 1.00 94.94 103 LEU A O 1
ATOM 790 N N . GLN A 1 104 ? 12.874 4.862 -1.886 1.00 96.12 104 GLN A N 1
ATOM 791 C CA . GLN A 1 104 ? 13.858 5.853 -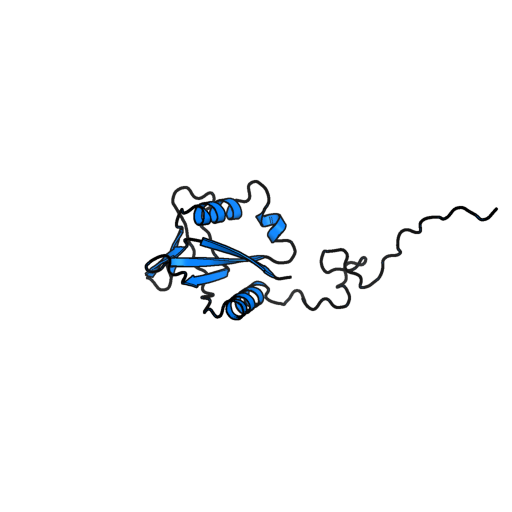1.444 1.00 96.12 104 GLN A CA 1
ATOM 792 C C . GLN A 1 104 ? 13.783 6.104 0.073 1.00 96.12 104 GLN A C 1
ATOM 794 O O . GLN A 1 104 ? 12.689 6.163 0.643 1.00 96.12 104 GLN A O 1
ATOM 799 N N . PRO A 1 105 ? 14.931 6.334 0.743 1.00 94.44 105 PRO A N 1
ATOM 800 C CA . PRO A 1 105 ? 14.945 6.742 2.142 1.00 94.44 105 PRO A CA 1
ATOM 801 C C . PRO A 1 105 ? 14.086 7.989 2.378 1.00 94.44 105 PRO A C 1
ATOM 803 O O . PRO A 1 105 ? 14.188 8.973 1.649 1.00 94.44 105 PRO A O 1
ATOM 806 N N . GLY A 1 106 ? 13.249 7.951 3.414 1.00 94.00 106 GLY A N 1
ATOM 807 C CA . GLY A 1 106 ? 12.347 9.056 3.751 1.00 94.00 106 GLY A CA 1
ATOM 808 C C . GLY A 1 106 ? 11.053 9.100 2.936 1.00 94.00 106 GLY A C 1
ATOM 809 O O . GLY A 1 106 ? 10.242 9.995 3.165 1.00 94.00 106 GLY A O 1
ATOM 810 N N . ASN A 1 107 ? 10.819 8.148 2.024 1.00 97.44 107 ASN A N 1
ATOM 811 C CA . ASN A 1 107 ? 9.527 8.026 1.363 1.00 97.44 107 ASN A CA 1
ATOM 812 C C . ASN A 1 107 ? 8.441 7.667 2.393 1.00 97.44 107 ASN A C 1
ATOM 814 O O . ASN A 1 107 ? 8.465 6.600 3.010 1.00 97.44 107 ASN A O 1
ATOM 818 N N . THR A 1 108 ? 7.484 8.571 2.583 1.00 97.44 108 THR A N 1
ATOM 819 C CA . THR A 1 108 ? 6.439 8.430 3.600 1.00 97.44 108 THR A CA 1
ATOM 820 C C . THR A 1 108 ? 5.398 7.370 3.243 1.00 97.44 108 THR A C 1
ATOM 822 O O . THR A 1 108 ? 4.825 6.781 4.154 1.00 97.44 108 THR A O 1
ATOM 825 N N . GLN A 1 109 ? 5.187 7.060 1.956 1.00 97.06 109 GLN A N 1
ATOM 826 C CA . GLN A 1 109 ? 4.334 5.936 1.547 1.00 97.06 109 GLN A CA 1
ATOM 827 C C . GLN A 1 109 ? 4.973 4.611 1.935 1.00 97.06 109 GLN A C 1
ATOM 829 O O . GLN A 1 109 ? 4.329 3.807 2.591 1.00 97.06 109 GLN A O 1
ATOM 834 N N . TYR A 1 110 ? 6.260 4.430 1.644 1.00 97.50 110 TYR A N 1
ATOM 835 C CA . TYR A 1 110 ? 6.992 3.235 2.063 1.00 97.50 110 TYR A CA 1
ATOM 836 C C . TYR A 1 110 ? 7.002 3.053 3.584 1.00 97.50 110 TYR A C 1
ATOM 838 O O . TYR A 1 110 ? 6.823 1.947 4.088 1.00 97.50 110 TYR A O 1
ATOM 846 N N . GLN A 1 111 ? 7.182 4.139 4.339 1.00 98.19 111 GLN A N 1
ATOM 847 C CA . GLN A 1 111 ? 7.101 4.098 5.802 1.00 98.19 111 GLN A CA 1
ATOM 848 C C . GLN A 1 111 ? 5.697 3.730 6.297 1.00 98.19 111 GLN A C 1
ATOM 850 O O . GLN A 1 111 ? 5.578 2.946 7.236 1.00 98.19 111 GLN A O 1
ATOM 855 N N . PHE A 1 112 ? 4.656 4.277 5.664 1.00 98.56 112 PHE A N 1
ATOM 856 C CA . PHE A 1 112 ? 3.265 3.952 5.971 1.00 98.56 112 PHE A CA 1
ATOM 857 C C . PHE A 1 112 ? 2.979 2.470 5.721 1.00 98.56 112 PHE A C 1
ATOM 859 O O . PHE A 1 112 ? 2.543 1.753 6.618 1.00 98.56 112 PHE A O 1
ATOM 866 N N . ASP A 1 113 ? 3.285 2.009 4.512 1.00 98.19 113 ASP A N 1
ATOM 867 C CA . ASP A 1 113 ? 2.983 0.662 4.040 1.00 98.19 113 ASP A CA 1
ATOM 868 C C . ASP A 1 113 ? 3.763 -0.394 4.857 1.00 98.19 113 ASP A C 1
ATOM 870 O O . ASP A 1 113 ? 3.226 -1.446 5.202 1.00 98.19 113 ASP A O 1
ATOM 874 N N . ASN A 1 114 ? 4.991 -0.082 5.294 1.00 97.94 114 ASN A N 1
ATOM 875 C CA . ASN A 1 114 ? 5.742 -0.932 6.223 1.00 97.94 114 ASN A CA 1
ATOM 876 C C . ASN A 1 114 ? 5.147 -1.003 7.626 1.00 97.94 114 ASN A C 1
ATOM 878 O O . ASN A 1 114 ? 5.207 -2.061 8.244 1.00 97.94 114 ASN A O 1
ATOM 882 N N . ALA A 1 115 ? 4.605 0.094 8.157 1.00 98.31 115 ALA A N 1
ATOM 883 C CA . ALA A 1 115 ? 3.959 0.058 9.466 1.00 98.31 115 ALA A CA 1
ATOM 884 C C . ALA A 1 115 ? 2.708 -0.832 9.432 1.00 98.31 115 ALA A C 1
ATOM 886 O O . ALA A 1 115 ? 2.486 -1.608 10.364 1.00 98.31 115 ALA A O 1
ATOM 887 N N . VAL A 1 116 ? 1.947 -0.770 8.333 1.00 98.44 116 VAL A N 1
ATOM 888 C CA . VAL A 1 116 ? 0.815 -1.669 8.080 1.00 98.44 116 VAL A CA 1
ATOM 889 C C . VAL A 1 116 ? 1.277 -3.120 8.034 1.00 98.44 116 VAL A C 1
ATOM 891 O O . VAL A 1 116 ? 0.816 -3.922 8.841 1.00 98.44 116 VAL A O 1
ATOM 894 N N . ASN A 1 117 ? 2.273 -3.431 7.201 1.00 98.12 117 ASN A N 1
ATOM 895 C CA . ASN A 1 117 ? 2.851 -4.776 7.104 1.00 98.12 117 ASN A CA 1
ATOM 896 C C . ASN A 1 117 ? 3.498 -5.274 8.411 1.00 98.12 117 ASN A C 1
ATOM 898 O O . ASN A 1 117 ? 3.616 -6.479 8.620 1.00 98.12 117 ASN A O 1
ATOM 902 N N . ALA A 1 118 ? 3.895 -4.369 9.309 1.00 98.00 118 ALA A N 1
ATOM 903 C CA . ALA A 1 118 ? 4.388 -4.685 10.649 1.00 98.00 118 ALA A CA 1
ATOM 904 C C . ALA A 1 118 ? 3.265 -4.867 11.692 1.00 98.00 118 ALA A C 1
ATOM 906 O O . ALA A 1 118 ? 3.553 -5.042 12.877 1.00 98.00 118 ALA A O 1
ATOM 907 N N . GLY A 1 119 ? 1.997 -4.831 11.273 1.00 97.50 119 GLY A N 1
ATOM 908 C CA . GLY A 1 119 ? 0.835 -5.091 12.119 1.00 97.50 119 GLY A CA 1
ATOM 909 C C . GLY A 1 119 ? 0.149 -3.844 12.676 1.00 97.50 119 GLY A C 1
ATOM 910 O O . GLY A 1 119 ? -0.539 -3.956 13.687 1.00 97.50 119 GLY A O 1
ATOM 911 N N . THR A 1 120 ? 0.320 -2.668 12.060 1.00 98.12 120 THR A N 1
ATOM 912 C CA . THR A 1 120 ? -0.449 -1.450 12.392 1.00 98.12 120 THR A CA 1
ATOM 913 C C . THR A 1 120 ? -1.604 -1.267 11.400 1.00 98.12 120 THR A C 1
ATOM 915 O O . THR A 1 120 ? -1.386 -0.688 10.339 1.00 98.12 120 THR A O 1
ATOM 918 N N . PRO A 1 121 ? -2.845 -1.703 11.695 1.00 97.81 121 PRO A N 1
ATOM 919 C CA . PRO A 1 121 ? -3.923 -1.635 10.712 1.00 97.81 121 PRO A CA 1
ATOM 920 C C . PRO A 1 121 ? -4.282 -0.191 10.352 1.00 97.81 121 PRO A C 1
ATOM 922 O O . PRO A 1 121 ? -4.513 0.636 11.244 1.00 97.81 121 PRO A O 1
ATOM 925 N N . ALA A 1 122 ? -4.390 0.091 9.054 1.00 98.50 122 ALA A N 1
ATOM 926 C CA . ALA A 1 122 ? -4.911 1.355 8.548 1.00 98.50 122 ALA A CA 1
ATOM 927 C C . ALA A 1 122 ? -6.436 1.272 8.402 1.00 98.50 122 ALA A C 1
ATOM 929 O O . ALA A 1 122 ? -6.965 0.296 7.880 1.00 98.50 122 ALA A O 1
ATOM 930 N N . ARG A 1 123 ? -7.153 2.293 8.869 1.00 98.44 123 ARG A N 1
ATOM 931 C CA . ARG A 1 123 ? -8.620 2.345 8.908 1.00 98.44 123 ARG A CA 1
ATOM 932 C C . ARG A 1 123 ? -9.160 3.262 7.828 1.00 98.44 123 ARG A C 1
ATOM 934 O O . ARG A 1 123 ? -8.628 4.356 7.645 1.00 98.44 123 ARG A O 1
ATOM 941 N N . GLY A 1 124 ? -10.243 2.866 7.175 1.00 97.44 124 GLY A N 1
ATOM 942 C CA . GLY A 1 124 ? -10.990 3.728 6.261 1.00 97.44 124 GLY A CA 1
ATOM 943 C C . GLY A 1 124 ? -12.446 3.309 6.139 1.00 97.44 124 GLY A C 1
ATOM 944 O O . GLY A 1 124 ? -12.947 2.523 6.940 1.00 97.44 124 GLY A O 1
ATOM 945 N N . THR A 1 125 ? -13.130 3.845 5.130 1.00 96.75 125 THR A N 1
ATOM 946 C CA . THR A 1 125 ? -14.542 3.545 4.875 1.00 96.75 125 THR A CA 1
ATOM 947 C C . THR A 1 125 ? -14.756 3.164 3.417 1.00 96.75 125 THR A C 1
ATOM 949 O O . THR A 1 125 ? -14.430 3.949 2.527 1.00 96.75 125 THR A O 1
ATOM 952 N N . LEU A 1 126 ? -15.340 1.988 3.190 1.00 93.56 126 LEU A N 1
ATOM 953 C CA . LEU A 1 126 ? -15.766 1.487 1.883 1.00 93.56 126 LEU A CA 1
ATOM 954 C C . LEU A 1 126 ? -17.274 1.236 1.930 1.00 93.56 126 LEU A C 1
ATOM 956 O O . LEU A 1 126 ? -17.756 0.522 2.805 1.00 93.56 126 LEU A O 1
ATOM 960 N N . ASP A 1 127 ? -18.023 1.874 1.030 1.00 91.62 127 ASP A N 1
ATOM 961 C CA . ASP A 1 127 ? -19.487 1.756 0.939 1.00 91.62 127 ASP A CA 1
ATOM 962 C C . ASP A 1 127 ? -20.224 1.972 2.274 1.00 91.62 127 ASP A C 1
ATOM 964 O O . ASP A 1 127 ? -21.227 1.333 2.583 1.00 91.62 127 ASP A O 1
ATOM 968 N N . GLY A 1 128 ? -19.709 2.896 3.092 1.00 93.12 128 GLY A N 1
ATOM 969 C CA . GLY A 1 128 ? -20.266 3.229 4.406 1.00 93.12 128 GLY A CA 1
ATOM 970 C C . GLY A 1 128 ? -19.857 2.286 5.541 1.00 93.12 128 GLY A C 1
ATOM 971 O O . GLY A 1 128 ? -20.172 2.579 6.692 1.00 93.12 128 GLY A O 1
ATOM 972 N N . ASN A 1 129 ? -19.120 1.213 5.251 1.00 94.75 129 ASN A N 1
ATOM 973 C CA . ASN A 1 129 ? -18.604 0.276 6.246 1.00 94.75 129 ASN A CA 1
ATOM 974 C C . ASN A 1 129 ? -17.152 0.601 6.600 1.00 94.75 129 ASN A C 1
ATOM 976 O O . ASN A 1 129 ? -16.357 0.965 5.730 1.00 94.75 129 ASN A O 1
ATOM 980 N N . GLU A 1 130 ? -16.798 0.468 7.878 1.00 97.62 130 GLU A N 1
ATOM 981 C CA . GLU A 1 130 ? -15.397 0.533 8.293 1.00 97.62 130 GLU A CA 1
ATOM 982 C C . GLU A 1 130 ? -14.632 -0.654 7.698 1.00 97.62 130 GLU A C 1
ATOM 984 O O . GLU A 1 130 ? -15.100 -1.792 7.744 1.00 97.62 130 GLU A O 1
ATOM 989 N N . ILE A 1 131 ? -13.454 -0.371 7.147 1.00 98.00 131 ILE A N 1
ATOM 990 C CA . ILE A 1 131 ? -12.520 -1.383 6.661 1.00 98.00 131 ILE A CA 1
ATOM 991 C C . ILE A 1 131 ? -11.161 -1.225 7.330 1.00 98.00 131 ILE A C 1
ATOM 993 O O . ILE A 1 131 ? -10.759 -0.115 7.704 1.00 98.00 131 ILE A O 1
ATOM 997 N N . LEU A 1 132 ? -10.433 -2.334 7.416 1.00 98.44 132 LEU A N 1
ATOM 998 C CA . LEU A 1 132 ? -9.051 -2.378 7.870 1.00 98.44 132 LEU A CA 1
ATOM 999 C C . LEU A 1 132 ? -8.152 -2.850 6.735 1.00 98.44 132 LEU A C 1
ATOM 1001 O O . LEU A 1 132 ? -8.360 -3.929 6.194 1.00 98.44 132 LEU A O 1
ATOM 1005 N N . VAL A 1 133 ? -7.113 -2.086 6.420 1.00 98.56 133 VAL A N 1
ATOM 1006 C CA . VAL A 1 133 ? -5.999 -2.584 5.615 1.00 98.56 133 VAL A CA 1
ATOM 1007 C C . VAL A 1 133 ? -4.928 -3.098 6.566 1.00 98.56 133 VAL A C 1
ATOM 1009 O O . VAL A 1 133 ? -4.394 -2.328 7.371 1.00 98.56 133 VAL A O 1
ATOM 1012 N N . THR A 1 134 ? -4.653 -4.402 6.511 1.00 98.56 134 THR A N 1
ATOM 1013 C CA . THR A 1 134 ? -3.706 -5.079 7.419 1.00 98.56 134 THR A CA 1
ATOM 1014 C C . THR A 1 134 ? -2.419 -5.505 6.732 1.00 98.56 134 THR A C 1
ATOM 1016 O O . THR A 1 134 ? -1.421 -5.717 7.419 1.00 98.56 134 THR A O 1
ATOM 1019 N N . ARG A 1 135 ? -2.398 -5.570 5.397 1.00 98.38 135 ARG A N 1
ATOM 1020 C CA . ARG A 1 135 ? -1.167 -5.715 4.614 1.00 98.38 135 ARG A CA 1
ATOM 1021 C C . ARG A 1 135 ? -1.223 -4.879 3.344 1.00 98.38 135 ARG A C 1
ATOM 1023 O O . ARG A 1 135 ? -2.290 -4.481 2.884 1.00 98.38 135 ARG A O 1
ATOM 1030 N N . VAL A 1 136 ? -0.052 -4.620 2.783 1.00 98.19 136 VAL A N 1
ATOM 1031 C CA . VAL A 1 136 ? 0.141 -3.879 1.541 1.00 98.19 136 VAL A CA 1
ATOM 1032 C C . VAL A 1 136 ? 0.975 -4.710 0.584 1.00 98.19 136 VAL A C 1
ATOM 1034 O O . VAL A 1 136 ? 2.077 -5.153 0.920 1.00 98.19 136 VAL A O 1
ATOM 1037 N N . ILE A 1 137 ? 0.457 -4.866 -0.626 1.00 97.88 137 ILE A N 1
ATOM 1038 C CA . ILE A 1 137 ? 1.063 -5.581 -1.737 1.00 97.88 137 ILE A CA 1
ATOM 1039 C C . ILE A 1 137 ? 1.541 -4.548 -2.750 1.00 97.88 137 ILE A C 1
ATOM 1041 O O . ILE A 1 137 ? 0.748 -3.807 -3.328 1.00 97.88 137 ILE A O 1
ATOM 1045 N N . ILE A 1 138 ? 2.852 -4.514 -2.976 1.00 97.50 138 ILE A N 1
ATOM 1046 C CA . ILE A 1 138 ? 3.449 -3.716 -4.047 1.00 97.50 138 ILE A CA 1
ATOM 1047 C C . ILE A 1 138 ? 3.641 -4.626 -5.252 1.00 97.50 138 ILE A C 1
ATOM 1049 O O . ILE A 1 138 ? 4.370 -5.615 -5.163 1.00 97.50 138 ILE A O 1
ATOM 1053 N N . ARG A 1 139 ? 3.015 -4.285 -6.378 1.00 95.06 139 ARG A N 1
ATOM 1054 C CA . ARG A 1 139 ? 3.176 -5.004 -7.644 1.00 95.06 139 ARG A CA 1
ATOM 1055 C C . ARG A 1 139 ? 3.827 -4.087 -8.666 1.00 95.06 139 ARG A C 1
ATOM 1057 O O . ARG A 1 139 ? 3.404 -2.950 -8.854 1.00 95.06 139 ARG A O 1
ATOM 1064 N N . GLU A 1 140 ? 4.870 -4.577 -9.318 1.00 92.81 140 GLU A N 1
ATOM 1065 C CA . GLU A 1 140 ? 5.472 -3.871 -10.443 1.00 92.81 140 GLU A CA 1
ATOM 1066 C C . GLU A 1 140 ? 4.789 -4.307 -11.740 1.00 92.81 140 GLU A C 1
ATOM 1068 O O . GLU A 1 140 ? 4.655 -5.501 -11.997 1.00 92.81 140 GLU A O 1
ATOM 1073 N N . GLU A 1 141 ? 4.347 -3.336 -12.535 1.00 89.88 141 GLU A N 1
ATOM 1074 C CA . GLU A 1 141 ? 3.792 -3.553 -13.869 1.00 89.88 141 GLU A CA 1
ATOM 1075 C C . GLU A 1 141 ? 4.767 -2.942 -14.898 1.00 89.88 141 GLU A C 1
ATOM 1077 O O . GLU A 1 141 ? 4.963 -1.715 -14.890 1.00 89.88 141 GLU A O 1
ATOM 1082 N N . PRO A 1 142 ? 5.429 -3.773 -15.729 1.00 79.12 142 PRO A N 1
ATOM 1083 C CA . PRO A 1 142 ? 6.457 -3.335 -16.679 1.00 79.12 142 PRO A CA 1
ATOM 1084 C C . PRO A 1 142 ? 5.892 -2.510 -17.841 1.00 79.12 142 PRO A C 1
ATOM 1086 O O . PRO A 1 142 ? 4.656 -2.431 -17.992 1.00 79.12 142 PRO A O 1
#

Sequence (142 aa):
MPPPDGHVPDAPRPGVDRGDGRDTRGRYATGQENKPWVDKEQLGLAHYAEDNDVEVTTTQVRVDYPGSPQNARKYDGLVVNGDGENTYDGIEIKSGGALAKYLQPGNTQYQFDNAVNAGTPARGTLDGNEILVTRVIIREEP